Protein AF-A0A015JDD7-F1 (afdb_monomer_lite)

Radius of gyration: 16.06 Å; chains: 1; bounding box: 42×34×32 Å

Organism: Rhizophagus irregularis (strain DAOM 197198w) (NCBI:txid1432141)

Foldseek 3Di:
DPPVVVLVVVLVVVVVVVVVCVVVCPDDQPDDDPDDDPPDLDDDDQLQLAQLVNVVVDDDDPVSNLSSVLLVVQCSQVVHHWCPVHDSDVVVSVCNNVPDDDDDDPSDPPVSVVSRVVD

Structure (mmCIF, N/CA/C/O backbone):
data_AF-A0A015JDD7-F1
#
_entry.id   AF-A0A015JDD7-F1
#
loop_
_atom_site.group_PDB
_atom_site.id
_atom_site.type_symbol
_atom_site.label_atom_id
_atom_site.label_alt_id
_atom_site.label_comp_id
_atom_site.label_asym_id
_atom_site.label_entity_id
_atom_site.label_seq_id
_atom_site.pdbx_PDB_ins_code
_atom_site.Cartn_x
_atom_site.Cartn_y
_atom_site.Cartn_z
_atom_site.occupancy
_atom_site.B_iso_or_equiv
_atom_site.auth_seq_id
_atom_site.auth_comp_id
_atom_site.auth_asym_id
_atom_site.auth_atom_id
_atom_site.pdbx_PDB_model_num
ATOM 1 N N . MET A 1 1 ? 25.292 -7.018 -17.646 1.00 45.56 1 MET A N 1
ATOM 2 C CA . MET A 1 1 ? 25.756 -6.769 -16.260 1.00 45.56 1 MET A CA 1
ATOM 3 C C . MET A 1 1 ? 25.778 -5.282 -15.863 1.00 45.56 1 MET A C 1
ATOM 5 O O . MET A 1 1 ? 25.519 -4.990 -14.709 1.00 45.56 1 MET A O 1
ATOM 9 N N . VAL A 1 2 ? 25.982 -4.330 -16.789 1.00 36.72 2 VAL A N 1
ATOM 10 C CA . VAL A 1 2 ? 26.131 -2.879 -16.491 1.00 36.72 2 VAL A CA 1
ATOM 11 C C . VAL A 1 2 ? 24.806 -2.127 -16.220 1.00 36.72 2 VAL A C 1
ATOM 13 O O . VAL A 1 2 ? 24.788 -1.132 -15.505 1.00 36.72 2 VAL A O 1
ATOM 16 N N . ARG A 1 3 ? 23.663 -2.621 -16.722 1.00 32.66 3 ARG A N 1
ATOM 17 C CA . ARG A 1 3 ? 22.352 -1.942 -16.596 1.00 32.66 3 ARG A CA 1
ATOM 18 C C . ARG A 1 3 ? 21.781 -1.904 -15.166 1.00 32.66 3 ARG A C 1
ATOM 20 O O . ARG A 1 3 ? 21.092 -0.950 -14.832 1.00 32.66 3 ARG A O 1
ATOM 27 N N . LYS A 1 4 ? 22.098 -2.892 -14.315 1.00 33.94 4 LYS A N 1
ATOM 28 C CA . LYS A 1 4 ? 21.633 -2.940 -12.911 1.00 33.94 4 LYS A CA 1
ATOM 29 C C . LYS A 1 4 ? 22.298 -1.870 -12.031 1.00 33.94 4 LYS A C 1
ATOM 31 O O . LYS A 1 4 ? 21.636 -1.301 -11.176 1.00 33.94 4 LYS A O 1
ATOM 36 N N . ILE A 1 5 ? 23.572 -1.555 -12.277 1.00 33.12 5 ILE A N 1
ATOM 37 C CA . ILE A 1 5 ? 24.322 -0.546 -11.506 1.00 33.12 5 ILE A CA 1
ATOM 38 C C . ILE A 1 5 ? 23.797 0.863 -11.808 1.00 33.12 5 ILE A C 1
ATOM 40 O O . ILE A 1 5 ? 23.531 1.622 -10.885 1.00 33.12 5 ILE A O 1
ATOM 44 N N . VAL A 1 6 ? 23.553 1.175 -13.087 1.00 39.75 6 VAL A N 1
ATOM 45 C CA . VAL A 1 6 ? 22.983 2.469 -13.514 1.00 39.75 6 VAL A CA 1
ATOM 46 C C . VAL A 1 6 ? 21.566 2.684 -12.964 1.00 39.75 6 VAL A C 1
ATOM 48 O O . VAL A 1 6 ? 21.185 3.809 -12.658 1.00 39.75 6 VAL A O 1
ATOM 51 N N . TYR A 1 7 ? 20.777 1.615 -12.819 1.00 43.84 7 TYR A N 1
ATOM 52 C CA . TYR A 1 7 ? 19.442 1.680 -12.218 1.00 43.84 7 TYR A CA 1
ATOM 53 C C . TYR A 1 7 ? 19.505 2.026 -10.722 1.00 43.84 7 TYR A C 1
ATOM 55 O O . TYR A 1 7 ? 18.815 2.934 -10.270 1.00 43.84 7 TYR A O 1
ATOM 63 N N . ILE A 1 8 ? 20.401 1.374 -9.972 1.00 40.00 8 ILE A N 1
ATOM 64 C CA . ILE A 1 8 ? 20.593 1.617 -8.533 1.00 40.00 8 ILE A CA 1
ATOM 65 C C . ILE A 1 8 ? 21.087 3.044 -8.263 1.00 40.00 8 ILE A C 1
ATOM 67 O O . ILE A 1 8 ? 20.566 3.707 -7.369 1.00 40.00 8 ILE A O 1
ATOM 71 N N . THR A 1 9 ? 22.044 3.559 -9.042 1.00 41.66 9 THR A N 1
ATOM 72 C CA . THR A 1 9 ? 22.536 4.936 -8.853 1.00 41.66 9 THR A CA 1
ATOM 73 C C . THR A 1 9 ? 21.458 5.969 -9.170 1.00 41.66 9 THR A C 1
ATOM 75 O O . THR A 1 9 ? 21.287 6.919 -8.415 1.00 41.66 9 THR A O 1
ATOM 78 N N . ARG A 1 10 ? 20.650 5.741 -10.216 1.00 44.34 10 ARG A N 1
ATOM 79 C CA . ARG A 1 10 ? 19.510 6.611 -10.545 1.00 44.34 10 ARG A CA 1
ATOM 80 C C . ARG A 1 10 ? 18.427 6.590 -9.470 1.00 44.34 10 ARG A C 1
ATOM 82 O O . ARG A 1 10 ? 17.853 7.637 -9.210 1.00 44.34 10 ARG A O 1
ATOM 89 N N . ILE A 1 11 ? 18.180 5.449 -8.825 1.00 48.91 11 ILE A N 1
ATOM 90 C CA . ILE A 1 11 ? 17.256 5.354 -7.684 1.00 48.91 11 ILE A CA 1
ATOM 91 C C . ILE A 1 11 ? 17.781 6.139 -6.489 1.00 48.91 11 ILE A C 1
ATOM 93 O O . ILE A 1 11 ? 17.001 6.852 -5.878 1.00 48.91 11 ILE A O 1
ATOM 97 N N . ILE A 1 12 ? 19.072 6.039 -6.162 1.00 48.00 12 ILE A N 1
ATOM 98 C CA . ILE A 1 12 ? 19.668 6.754 -5.022 1.00 48.00 12 ILE A CA 1
ATOM 99 C C . ILE A 1 12 ? 19.671 8.269 -5.265 1.00 48.00 12 ILE A C 1
ATOM 101 O O . ILE A 1 12 ? 19.365 9.040 -4.357 1.00 48.00 12 ILE A O 1
ATOM 105 N N . ASP A 1 13 ? 19.984 8.705 -6.483 1.00 50.16 13 ASP A N 1
ATOM 106 C CA . ASP A 1 13 ? 19.985 10.127 -6.834 1.00 50.16 13 ASP A CA 1
ATOM 107 C C . ASP A 1 13 ? 18.562 10.689 -6.924 1.00 50.16 13 ASP A C 1
ATOM 109 O O . ASP A 1 13 ? 18.307 11.797 -6.455 1.00 50.16 13 ASP A O 1
ATOM 113 N N . TRP A 1 14 ? 17.606 9.901 -7.423 1.00 50.19 14 TRP A N 1
ATOM 114 C CA . TRP A 1 14 ? 16.189 10.257 -7.379 1.00 50.19 14 TRP A CA 1
ATOM 115 C C . TRP A 1 14 ? 15.642 10.240 -5.946 1.00 50.19 14 TRP A C 1
ATOM 117 O O . TRP A 1 14 ? 14.878 11.123 -5.592 1.00 50.19 14 TRP A O 1
ATOM 127 N N . TRP A 1 15 ? 16.104 9.330 -5.083 1.00 48.81 15 TRP A N 1
ATOM 128 C CA . TRP A 1 15 ? 15.808 9.314 -3.645 1.00 48.81 15 TRP A CA 1
ATOM 129 C C . TRP A 1 15 ? 16.284 10.580 -2.954 1.00 48.81 15 TRP A C 1
ATOM 131 O O . TRP A 1 15 ? 15.539 11.162 -2.178 1.00 48.81 15 TRP A O 1
ATOM 141 N N . LYS A 1 16 ? 17.508 11.031 -3.245 1.00 50.53 16 LYS A N 1
ATOM 142 C CA . LYS A 1 16 ? 18.015 12.304 -2.724 1.00 50.53 16 LYS A CA 1
ATOM 143 C C . LYS A 1 16 ? 17.148 13.457 -3.205 1.00 50.53 16 LYS A C 1
ATOM 145 O O . LYS A 1 16 ? 16.761 14.269 -2.383 1.00 50.53 16 LYS A O 1
ATOM 150 N N . TYR A 1 17 ? 16.791 13.497 -4.487 1.00 51.88 17 TYR A N 1
ATOM 151 C CA . TYR A 1 17 ? 15.905 14.532 -5.021 1.00 51.88 17 TYR A CA 1
ATOM 152 C C . TYR A 1 17 ? 14.514 14.508 -4.387 1.00 51.88 17 TYR A C 1
ATOM 154 O O . TYR A 1 17 ? 14.033 15.551 -3.973 1.00 51.88 17 TYR A O 1
ATOM 162 N N . VAL A 1 18 ? 13.893 13.338 -4.252 1.00 49.84 18 VAL A N 1
ATOM 163 C CA . VAL A 1 18 ? 12.562 13.177 -3.655 1.00 49.84 18 VAL A CA 1
ATOM 164 C C . VAL A 1 18 ? 12.587 13.520 -2.169 1.00 49.84 18 VAL A C 1
ATOM 166 O O . VAL A 1 18 ? 11.753 14.294 -1.724 1.00 49.84 18 VAL A O 1
ATOM 169 N N . ILE A 1 19 ? 13.572 13.035 -1.410 1.00 50.97 19 ILE A N 1
ATOM 170 C CA . ILE A 1 19 ? 13.750 13.372 0.011 1.00 50.97 19 ILE A CA 1
ATOM 171 C C . ILE A 1 19 ? 14.022 14.873 0.186 1.00 50.97 19 ILE A C 1
ATOM 173 O O . ILE A 1 19 ? 13.427 15.488 1.063 1.00 50.97 19 ILE A O 1
ATOM 177 N N . ILE A 1 20 ? 14.875 15.479 -0.648 1.00 47.66 20 ILE A N 1
ATOM 178 C CA . ILE A 1 20 ? 15.175 16.921 -0.607 1.00 47.66 20 ILE A CA 1
ATOM 179 C C . ILE A 1 20 ? 13.941 17.738 -0.990 1.00 47.66 20 ILE A C 1
ATOM 181 O O . ILE A 1 20 ? 13.617 18.685 -0.291 1.00 47.66 20 ILE A O 1
ATOM 185 N N . SER A 1 21 ? 13.194 17.343 -2.021 1.00 44.34 21 SER A N 1
ATOM 186 C CA . SER A 1 21 ? 11.942 18.009 -2.396 1.00 44.34 21 SER A CA 1
ATOM 187 C C . SER A 1 21 ? 10.865 17.864 -1.315 1.00 44.34 21 SER A C 1
ATOM 189 O O . SER A 1 21 ? 10.143 18.822 -1.066 1.00 44.34 21 SER A O 1
ATOM 191 N N . ILE A 1 22 ? 10.788 16.721 -0.623 1.00 48.25 22 ILE A N 1
ATOM 192 C CA . ILE A 1 22 ? 9.897 16.493 0.532 1.00 48.25 22 ILE A CA 1
ATOM 193 C C . ILE A 1 22 ? 10.321 17.329 1.753 1.00 48.25 22 ILE A C 1
ATOM 195 O O . ILE A 1 22 ? 9.470 17.762 2.522 1.00 48.25 22 ILE A O 1
ATOM 199 N N . LEU A 1 23 ? 11.623 17.557 1.945 1.00 42.97 23 LEU A N 1
ATOM 200 C CA . LEU A 1 23 ? 12.162 18.353 3.054 1.00 42.97 23 LEU A CA 1
ATOM 201 C C . LEU A 1 23 ? 12.115 19.867 2.790 1.00 42.97 23 LEU A C 1
ATOM 203 O O . LEU A 1 23 ? 11.939 20.632 3.733 1.00 42.97 23 LEU A O 1
ATOM 207 N N . GLU A 1 24 ? 12.279 20.307 1.538 1.00 42.31 24 GLU A N 1
ATOM 208 C CA . GLU A 1 24 ? 12.231 21.723 1.141 1.00 42.31 24 GLU A CA 1
ATOM 209 C C . GLU A 1 24 ? 10.800 22.223 0.934 1.00 42.31 24 GLU A C 1
ATOM 211 O O . GLU A 1 24 ? 10.497 23.368 1.271 1.00 42.31 24 GLU A O 1
ATOM 216 N N . SER A 1 25 ? 9.897 21.376 0.431 1.00 43.06 25 SER A N 1
ATOM 217 C CA . SER A 1 25 ? 8.469 21.684 0.414 1.00 43.06 25 SER A CA 1
ATOM 218 C C . SER A 1 25 ? 7.838 21.233 1.730 1.00 43.06 25 SER A C 1
ATOM 220 O O . SER A 1 25 ? 7.231 20.173 1.839 1.00 43.06 25 SER A O 1
ATOM 222 N N . GLY A 1 26 ? 7.913 22.089 2.751 1.00 43.91 26 GLY A N 1
ATOM 223 C CA . GLY A 1 26 ? 7.051 22.012 3.941 1.00 43.91 26 GLY A CA 1
ATOM 224 C C . GLY A 1 26 ? 5.556 22.228 3.636 1.00 43.91 26 GLY A C 1
ATOM 225 O O . GLY A 1 26 ? 4.821 22.711 4.488 1.00 43.91 26 GLY A O 1
ATOM 226 N N . ASP A 1 27 ? 5.131 21.910 2.414 1.00 46.28 27 ASP A N 1
ATOM 227 C CA . ASP A 1 27 ? 3.813 22.137 1.840 1.00 46.28 27 ASP A CA 1
ATOM 228 C C . ASP A 1 27 ? 3.465 20.955 0.920 1.00 46.28 27 ASP A C 1
ATOM 230 O O . ASP A 1 27 ? 3.052 21.074 -0.232 1.00 46.28 27 ASP A O 1
ATOM 234 N N . LEU A 1 28 ? 3.691 19.747 1.435 1.00 51.31 28 LEU A N 1
ATOM 235 C CA . LEU A 1 28 ? 2.878 18.623 1.013 1.00 51.31 28 LEU A CA 1
ATOM 236 C C . LEU A 1 28 ? 1.463 18.958 1.480 1.00 51.31 28 LEU A C 1
ATOM 238 O O . LEU A 1 28 ? 1.253 19.120 2.682 1.00 51.31 28 LEU A O 1
ATOM 242 N N . GLY A 1 29 ? 0.483 18.966 0.577 1.00 47.12 29 GLY A N 1
ATOM 243 C CA . GLY A 1 29 ? -0.953 18.940 0.902 1.00 47.12 29 GLY A CA 1
ATOM 244 C C . GLY A 1 29 ? -1.399 17.680 1.676 1.00 47.12 29 GLY A C 1
ATOM 245 O O . GLY A 1 29 ? -2.503 17.185 1.486 1.00 47.12 29 GLY A O 1
ATOM 246 N N . LEU A 1 30 ? -0.502 17.131 2.498 1.00 47.88 30 LEU A N 1
ATOM 247 C CA . LEU A 1 30 ? -0.639 16.083 3.497 1.00 47.88 30 LEU A CA 1
ATOM 248 C C . LEU A 1 30 ? -0.657 16.669 4.921 1.00 47.88 30 LEU A C 1
ATOM 250 O O . LEU A 1 30 ? -0.885 15.929 5.876 1.00 47.88 30 LEU A O 1
ATOM 254 N N . SER A 1 31 ? -0.396 17.970 5.098 1.00 52.50 31 SER A N 1
ATOM 255 C CA . SER A 1 31 ? -0.553 18.625 6.393 1.00 52.50 31 SER A CA 1
ATOM 256 C C . SER A 1 31 ? -2.017 19.028 6.591 1.00 52.50 31 SER A C 1
ATOM 258 O O . SER A 1 31 ? -2.562 19.887 5.900 1.00 52.50 31 SER A O 1
ATOM 260 N N . GLN A 1 32 ? -2.685 18.400 7.563 1.00 54.50 32 GLN A N 1
ATOM 261 C CA . GLN A 1 32 ? -3.884 19.013 8.127 1.00 54.50 32 GLN A CA 1
ATOM 262 C C . GLN A 1 32 ? -3.491 20.371 8.730 1.00 54.50 32 GLN A C 1
ATOM 264 O O . GLN A 1 32 ? -2.428 20.467 9.358 1.00 54.50 32 GLN A O 1
ATOM 269 N N . PRO A 1 33 ? -4.332 21.415 8.604 1.00 45.12 33 PRO A N 1
ATOM 270 C CA . PRO A 1 33 ? -4.154 22.627 9.385 1.00 45.12 33 PRO A CA 1
ATOM 271 C C . PRO A 1 33 ? -4.034 22.233 10.857 1.00 45.12 33 PRO A C 1
ATOM 273 O O . PRO A 1 33 ? -4.871 21.487 11.363 1.00 45.12 33 PRO A O 1
ATOM 276 N N . ALA A 1 34 ? -3.022 22.755 11.555 1.00 47.97 34 ALA A N 1
ATOM 277 C CA . ALA A 1 34 ? -2.735 22.457 12.966 1.00 47.97 34 ALA A CA 1
ATOM 278 C C . ALA A 1 34 ? -3.886 22.809 13.937 1.00 47.97 34 ALA A C 1
ATOM 280 O O . ALA A 1 34 ? -3.759 22.648 15.148 1.00 47.97 34 ALA A O 1
ATOM 281 N N . ASN A 1 35 ? -4.997 23.318 13.410 1.00 47.00 35 ASN A N 1
ATOM 282 C CA . ASN A 1 35 ? -6.133 23.817 14.142 1.00 47.00 35 ASN A CA 1
ATOM 283 C C . ASN A 1 35 ? -7.411 23.454 13.380 1.00 47.00 35 ASN A C 1
ATOM 285 O O . ASN A 1 35 ? -7.942 24.293 12.669 1.00 47.00 35 ASN A O 1
ATOM 289 N N . ASN A 1 36 ? -7.879 22.210 13.467 1.00 42.22 36 ASN A N 1
ATOM 290 C CA . ASN A 1 36 ? -9.250 21.876 13.089 1.00 42.22 36 ASN A CA 1
ATOM 291 C C . ASN A 1 36 ? -9.738 20.722 13.958 1.00 42.22 36 ASN A C 1
ATOM 293 O O . ASN A 1 36 ? -9.425 19.551 13.755 1.00 42.22 36 ASN A O 1
ATOM 297 N N . THR A 1 37 ? -10.525 21.096 14.956 1.00 39.69 37 THR A N 1
ATOM 298 C CA . THR A 1 37 ? -11.579 20.276 15.536 1.00 39.69 37 THR A CA 1
ATOM 299 C C . THR A 1 37 ? -12.243 19.459 14.424 1.00 39.69 37 THR A C 1
ATOM 301 O O . THR A 1 37 ? -12.808 20.020 13.490 1.00 39.69 37 THR A O 1
ATOM 304 N N . LEU A 1 38 ? -12.125 18.135 14.515 1.00 47.19 38 LEU A N 1
ATOM 305 C CA . LEU A 1 38 ? -12.745 17.146 13.636 1.00 47.19 38 LEU A CA 1
ATOM 306 C C . LEU A 1 38 ? -14.270 17.347 13.606 1.00 47.19 38 LEU A C 1
ATOM 308 O O . LEU A 1 38 ? -14.985 16.765 14.417 1.00 47.19 38 LEU A O 1
ATOM 312 N N . SER A 1 39 ? -14.779 18.197 12.717 1.00 43.59 39 SER A N 1
ATOM 313 C CA . SER A 1 39 ? -16.226 18.319 12.482 1.00 43.59 39 SER A CA 1
ATOM 314 C C . SER A 1 39 ? -16.655 17.887 11.084 1.00 43.59 39 SER A C 1
ATOM 316 O O . SER A 1 39 ? -17.840 17.647 10.885 1.00 43.59 39 SER A O 1
ATOM 318 N N . ASN A 1 40 ? -15.722 17.716 10.145 1.00 42.69 40 ASN A N 1
ATOM 319 C CA . ASN A 1 40 ? -16.021 17.205 8.811 1.00 42.69 40 ASN A CA 1
ATOM 320 C C . ASN A 1 40 ? -15.135 15.983 8.545 1.00 42.69 40 ASN A C 1
ATOM 322 O O . ASN A 1 40 ? -13.914 16.106 8.514 1.00 42.69 40 ASN A O 1
ATOM 326 N N . ASN A 1 41 ? -15.752 14.812 8.361 1.00 53.50 41 ASN A N 1
ATOM 327 C CA . ASN A 1 41 ? -15.128 13.522 8.020 1.00 53.50 41 ASN A CA 1
ATOM 328 C C . ASN A 1 41 ? -14.483 13.510 6.612 1.00 53.50 41 ASN A C 1
ATOM 330 O O . ASN A 1 41 ? -14.577 12.527 5.879 1.00 53.50 41 ASN A O 1
ATOM 334 N N . GLU A 1 42 ? -13.884 14.616 6.187 1.00 60.50 42 GLU A N 1
ATOM 335 C CA . GLU A 1 42 ? -13.259 14.753 4.881 1.00 60.50 42 GLU A CA 1
ATOM 336 C C . GLU A 1 42 ? -11.820 14.245 4.959 1.00 60.50 42 GLU A C 1
ATOM 338 O O . GLU A 1 42 ? -10.975 14.780 5.680 1.00 60.50 42 GLU A O 1
ATOM 343 N N . ILE A 1 43 ? -11.552 13.169 4.224 1.00 62.97 43 ILE A N 1
ATOM 344 C CA . ILE A 1 43 ? -10.219 12.591 4.098 1.00 62.97 43 ILE A CA 1
ATOM 345 C C . ILE A 1 43 ? -9.510 13.315 2.956 1.00 62.97 43 ILE A C 1
ATOM 347 O O . ILE A 1 43 ? -9.939 13.246 1.806 1.00 62.97 43 ILE A O 1
ATOM 351 N N . TYR A 1 44 ? -8.411 13.991 3.279 1.00 62.44 44 TYR A N 1
ATOM 352 C CA . TYR A 1 44 ? -7.552 14.662 2.308 1.00 62.44 44 TYR A CA 1
ATOM 353 C C . TYR A 1 44 ? -6.343 13.775 1.992 1.00 62.44 44 TYR A C 1
ATOM 355 O O . TYR A 1 44 ? -5.672 13.285 2.900 1.00 62.44 44 TYR A O 1
ATOM 363 N N . GLY A 1 45 ? -6.067 13.559 0.704 1.00 69.19 45 GLY A N 1
ATOM 364 C CA . GLY A 1 45 ? -4.903 12.806 0.238 1.00 69.19 45 GLY A CA 1
ATOM 365 C C . GLY A 1 45 ? -5.134 12.109 -1.103 1.00 69.19 45 GLY A C 1
ATOM 366 O O . GLY A 1 45 ? -6.208 12.183 -1.695 1.00 69.19 45 GLY A O 1
ATOM 367 N N . VAL A 1 46 ? -4.101 11.422 -1.590 1.00 80.00 46 VAL A N 1
ATOM 368 C CA . VAL A 1 46 ? -4.147 10.655 -2.843 1.00 80.00 46 VAL A CA 1
ATOM 369 C C . VAL A 1 46 ? -4.450 9.192 -2.501 1.00 80.00 46 VAL A C 1
ATOM 371 O O . VAL A 1 46 ? -3.661 8.563 -1.799 1.00 80.00 46 VAL A O 1
ATOM 374 N N . ILE A 1 47 ? -5.594 8.671 -2.975 1.00 88.81 47 ILE A N 1
ATOM 375 C CA . ILE A 1 47 ? -6.212 7.395 -2.540 1.00 88.81 47 ILE A CA 1
ATOM 376 C C . ILE A 1 47 ? -5.213 6.241 -2.351 1.00 88.81 47 ILE A C 1
ATOM 378 O O . ILE A 1 47 ? -5.214 5.656 -1.269 1.00 88.81 47 ILE A O 1
ATOM 382 N N . PRO A 1 48 ? -4.329 5.929 -3.320 1.00 88.81 48 PRO A N 1
ATOM 383 C CA . PRO A 1 48 ? -3.356 4.851 -3.174 1.00 88.81 48 PRO A CA 1
ATOM 384 C C . PRO A 1 48 ? -2.491 4.899 -1.914 1.00 88.81 48 PRO A C 1
ATOM 386 O O . PRO A 1 48 ? -2.144 3.846 -1.391 1.00 88.81 48 PRO A O 1
ATOM 389 N N . TYR A 1 49 ? -2.148 6.091 -1.420 1.00 89.88 49 TYR A 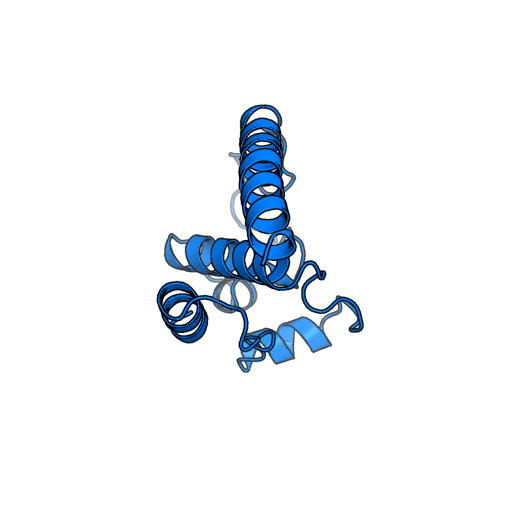N 1
ATOM 390 C CA . TYR A 1 49 ? -1.232 6.271 -0.291 1.00 89.88 49 TYR A CA 1
ATOM 391 C C . TYR A 1 49 ? -1.953 6.372 1.056 1.00 89.88 49 TYR A C 1
ATOM 393 O O . TYR A 1 49 ? -1.288 6.450 2.087 1.00 89.88 49 TYR A O 1
ATOM 401 N N . ILE A 1 50 ? -3.287 6.387 1.077 1.00 89.06 50 ILE A N 1
ATOM 402 C CA . ILE A 1 50 ? -4.071 6.466 2.311 1.00 89.06 50 ILE A CA 1
ATOM 403 C C . ILE A 1 50 ? -4.284 5.050 2.848 1.00 89.06 50 ILE A C 1
ATOM 405 O O . ILE A 1 50 ? -4.761 4.165 2.138 1.00 89.06 50 ILE A O 1
ATOM 409 N N . ALA A 1 51 ? -3.931 4.840 4.114 1.00 91.19 51 ALA A N 1
ATOM 410 C CA . ALA A 1 51 ? -4.072 3.541 4.754 1.00 91.19 51 ALA A CA 1
ATOM 411 C C . ALA A 1 51 ? -5.556 3.162 4.949 1.00 91.19 51 ALA A C 1
ATOM 413 O O . ALA A 1 51 ? -6.389 4.038 5.215 1.00 91.19 51 ALA A O 1
ATOM 414 N N . PRO A 1 52 ? -5.918 1.870 4.839 1.00 93.75 52 PRO A N 1
ATOM 415 C CA . PRO A 1 52 ? -7.311 1.420 4.877 1.00 93.75 52 PRO A CA 1
ATOM 416 C C . PRO A 1 52 ? -8.045 1.787 6.174 1.00 93.75 52 PRO A C 1
ATOM 418 O O . PRO A 1 52 ? -9.257 2.000 6.162 1.00 93.75 52 PRO A O 1
ATOM 421 N N . GLU A 1 53 ? -7.341 1.877 7.300 1.00 92.44 53 GLU A N 1
ATOM 422 C CA . GLU A 1 53 ? -7.897 2.308 8.581 1.00 92.44 53 GLU A CA 1
ATOM 423 C C . GLU A 1 53 ? -8.311 3.786 8.587 1.00 92.44 53 GLU A C 1
ATOM 425 O O . GLU A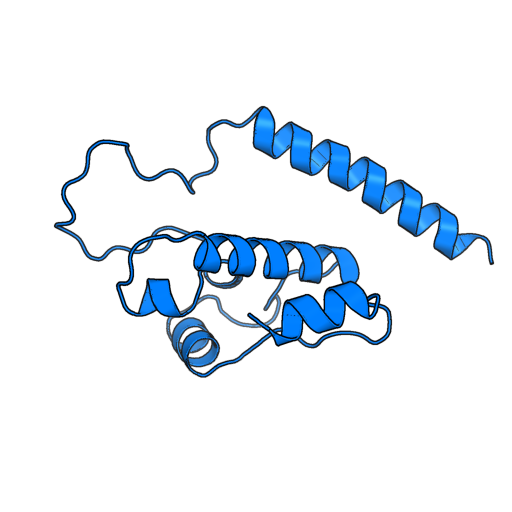 1 53 ? -9.292 4.134 9.245 1.00 92.44 53 GLU A O 1
ATOM 430 N N . ILE A 1 54 ? -7.640 4.644 7.811 1.00 91.12 54 ILE A N 1
ATOM 431 C CA . ILE A 1 54 ? -7.981 6.069 7.700 1.00 91.12 54 ILE A CA 1
ATOM 432 C C . ILE A 1 54 ? -9.312 6.231 6.965 1.00 91.12 54 ILE A C 1
ATOM 434 O O . ILE A 1 54 ? -10.163 7.005 7.397 1.00 91.12 54 ILE A O 1
ATOM 438 N N . PHE A 1 55 ? -9.568 5.413 5.936 1.00 89.69 55 PHE A N 1
ATOM 439 C CA . PHE A 1 55 ? -10.883 5.358 5.285 1.00 89.69 55 PHE A CA 1
ATOM 440 C C . PHE A 1 55 ? -12.008 4.877 6.211 1.00 89.69 55 PHE A C 1
ATOM 442 O O . PHE A 1 55 ? -13.173 5.187 5.978 1.00 89.69 55 PHE A O 1
ATOM 449 N N . LYS A 1 56 ? -11.670 4.161 7.289 1.00 88.94 56 LYS A N 1
ATOM 450 C CA . LYS A 1 56 ? -12.615 3.733 8.334 1.00 88.94 56 LYS A CA 1
ATOM 451 C C . LYS A 1 56 ? -12.779 4.769 9.455 1.00 88.94 56 LYS A C 1
ATOM 453 O O . LYS A 1 56 ? -13.452 4.484 10.442 1.00 88.94 56 LYS A O 1
ATOM 458 N N . GLY A 1 57 ? -12.179 5.953 9.315 1.00 86.12 57 GLY A N 1
ATOM 459 C CA . GLY A 1 57 ? -12.260 7.040 10.292 1.00 86.12 57 GLY A CA 1
ATOM 460 C C . GLY A 1 57 ? -11.252 6.940 11.438 1.00 86.12 57 GLY A C 1
ATOM 461 O O . GLY A 1 57 ? -11.419 7.624 12.447 1.00 86.12 57 GLY A O 1
ATOM 462 N N . ALA A 1 58 ? -10.218 6.098 11.323 1.00 87.12 58 ALA A N 1
ATOM 463 C CA . ALA A 1 58 ? -9.123 6.109 12.286 1.00 87.12 58 ALA A CA 1
ATOM 464 C C . ALA A 1 58 ? -8.308 7.407 12.175 1.00 87.12 58 ALA A C 1
ATOM 466 O O . ALA A 1 58 ? -8.185 8.003 11.105 1.00 87.12 58 ALA A O 1
ATOM 467 N N . ALA A 1 59 ? -7.714 7.825 13.292 1.00 84.62 59 ALA A N 1
ATOM 468 C CA . ALA A 1 59 ? -6.738 8.905 13.283 1.00 84.62 59 ALA A CA 1
ATOM 469 C C . ALA A 1 59 ? -5.439 8.456 12.598 1.00 84.62 59 ALA A C 1
ATOM 471 O O . ALA A 1 59 ? -5.064 7.283 12.664 1.00 84.62 59 ALA A O 1
ATOM 472 N N . PHE A 1 60 ? -4.723 9.410 11.999 1.00 82.12 60 PHE A N 1
ATOM 473 C CA . PHE A 1 60 ? -3.386 9.165 11.466 1.00 82.12 60 PHE A CA 1
ATOM 474 C C . PHE A 1 60 ? -2.454 8.617 12.548 1.00 82.12 60 PHE A C 1
ATOM 476 O O . PHE A 1 60 ? -2.382 9.124 13.669 1.00 82.12 60 PHE A O 1
ATOM 483 N N . SER A 1 61 ? -1.737 7.562 12.189 1.00 84.06 61 SER A N 1
ATOM 484 C CA . SER A 1 61 ? -0.890 6.775 13.078 1.00 84.06 61 SER A CA 1
ATOM 485 C C . SER A 1 61 ? 0.457 6.458 12.430 1.00 84.06 61 SER A C 1
ATOM 487 O O . SER A 1 61 ? 0.675 6.659 11.229 1.00 84.06 61 SER A O 1
ATOM 489 N N . LYS A 1 62 ? 1.376 5.905 13.225 1.00 86.81 62 LYS A N 1
ATOM 490 C CA . LYS A 1 62 ? 2.658 5.412 12.715 1.00 86.81 62 LYS A CA 1
ATOM 491 C C . LYS A 1 62 ? 2.451 4.308 11.675 1.00 86.81 62 LYS A C 1
ATOM 493 O O . LYS A 1 62 ? 3.173 4.265 10.685 1.00 86.81 62 LYS A O 1
ATOM 498 N N . GLU A 1 63 ? 1.470 3.445 11.896 1.00 88.12 63 GLU A N 1
ATOM 499 C CA . GLU A 1 63 ? 1.093 2.347 11.010 1.00 88.12 63 GLU A CA 1
ATOM 500 C C . GLU A 1 63 ? 0.591 2.887 9.666 1.00 88.12 63 GLU A C 1
ATOM 502 O O . GLU A 1 63 ? 1.073 2.447 8.621 1.00 88.12 63 GLU A O 1
ATOM 507 N N . SER A 1 64 ? -0.251 3.927 9.688 1.00 85.81 64 SER A N 1
ATOM 508 C CA . SER A 1 64 ? -0.735 4.569 8.462 1.00 85.81 64 SER A CA 1
ATOM 509 C C . SER A 1 64 ? 0.398 5.214 7.651 1.00 85.81 64 SER A C 1
ATOM 511 O O . SER A 1 64 ? 0.441 5.089 6.430 1.00 85.81 64 SER A O 1
ATOM 513 N N . ASN A 1 65 ? 1.395 5.802 8.323 1.00 85.75 65 ASN A N 1
ATOM 514 C CA . ASN A 1 65 ? 2.575 6.359 7.659 1.00 85.75 65 ASN A CA 1
ATOM 515 C C . ASN A 1 65 ? 3.459 5.266 7.034 1.00 85.75 65 ASN A C 1
ATOM 517 O O . ASN A 1 65 ? 4.028 5.469 5.961 1.00 85.75 65 ASN A O 1
ATOM 521 N N . ILE A 1 66 ? 3.580 4.102 7.687 1.00 87.38 66 ILE A N 1
ATOM 522 C CA . ILE A 1 66 ? 4.304 2.944 7.135 1.00 87.38 66 ILE A CA 1
ATOM 523 C C . ILE A 1 66 ? 3.602 2.432 5.875 1.00 87.38 66 ILE A C 1
ATOM 525 O O . ILE A 1 66 ? 4.279 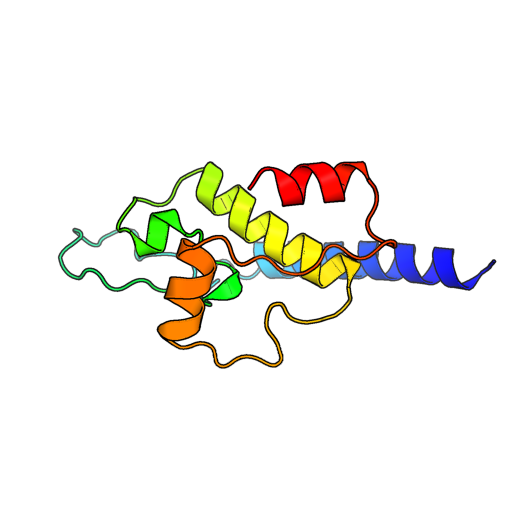2.117 4.896 1.00 87.38 66 ILE A O 1
ATOM 529 N N . TYR A 1 67 ? 2.269 2.400 5.864 1.00 90.25 67 TYR A N 1
ATOM 530 C CA . TYR A 1 67 ? 1.500 2.048 4.672 1.00 90.25 67 TYR A CA 1
ATOM 531 C C . TYR A 1 67 ? 1.796 3.001 3.504 1.00 90.25 67 TYR A C 1
ATOM 533 O O . TYR A 1 67 ? 2.176 2.551 2.421 1.00 90.25 67 TYR A O 1
ATOM 541 N N . SER A 1 68 ? 1.705 4.319 3.722 1.00 88.75 68 SER A N 1
ATOM 542 C CA . SER A 1 68 ? 2.002 5.315 2.680 1.00 88.75 68 SER A CA 1
ATOM 543 C C . SER A 1 68 ? 3.433 5.174 2.154 1.00 88.75 68 SER A C 1
ATOM 545 O O . SER A 1 68 ? 3.671 5.227 0.946 1.00 88.75 68 SER A O 1
ATOM 547 N N . PHE A 1 69 ? 4.390 4.929 3.054 1.00 86.69 69 PHE A N 1
ATOM 548 C CA . PHE A 1 69 ? 5.780 4.676 2.688 1.00 86.69 69 PHE A CA 1
ATOM 549 C C . PHE A 1 69 ? 5.937 3.402 1.846 1.00 86.69 69 PHE A C 1
ATOM 551 O O . PHE A 1 69 ? 6.661 3.416 0.852 1.00 86.69 69 PHE A O 1
ATOM 558 N N . ASN A 1 70 ? 5.226 2.322 2.179 1.00 88.44 70 ASN A N 1
ATOM 559 C CA . ASN A 1 70 ? 5.231 1.091 1.386 1.00 88.44 70 ASN A CA 1
ATOM 560 C C . ASN A 1 70 ? 4.709 1.314 -0.039 1.00 88.44 70 ASN A C 1
ATOM 562 O O . ASN A 1 70 ? 5.263 0.738 -0.975 1.00 88.44 70 ASN A O 1
ATOM 566 N N . MET A 1 71 ? 3.702 2.171 -0.226 1.00 89.50 71 MET A N 1
ATOM 567 C CA . MET A 1 71 ? 3.199 2.520 -1.561 1.00 89.50 71 MET A CA 1
ATOM 568 C C . MET A 1 71 ? 4.244 3.285 -2.378 1.00 89.50 71 MET A C 1
ATOM 570 O O . MET A 1 71 ? 4.499 2.929 -3.524 1.00 89.50 71 MET A O 1
ATOM 574 N N . ILE A 1 72 ? 4.940 4.253 -1.774 1.00 86.69 72 ILE A N 1
ATOM 575 C CA . ILE A 1 72 ? 6.056 4.965 -2.426 1.00 86.69 72 ILE A CA 1
ATOM 576 C C . ILE A 1 72 ? 7.180 3.988 -2.799 1.00 86.69 72 ILE A C 1
ATOM 578 O O . ILE A 1 72 ? 7.704 4.023 -3.913 1.00 86.69 72 ILE A O 1
ATOM 582 N N . MET A 1 73 ? 7.539 3.084 -1.885 1.00 83.94 73 MET A N 1
ATOM 583 C CA . MET A 1 73 ? 8.546 2.049 -2.133 1.00 83.94 73 MET A CA 1
ATOM 584 C C . MET A 1 73 ? 8.151 1.114 -3.274 1.00 83.94 73 MET A C 1
ATOM 586 O O . MET A 1 73 ? 9.011 0.727 -4.063 1.00 83.94 73 MET A O 1
ATOM 590 N N . TRP A 1 74 ? 6.871 0.772 -3.389 1.00 87.81 74 TRP A N 1
ATOM 591 C CA . TRP A 1 74 ? 6.370 -0.036 -4.494 1.00 87.81 74 TRP A CA 1
ATOM 592 C C . TRP A 1 74 ? 6.487 0.691 -5.842 1.00 87.81 74 TRP A C 1
ATOM 594 O O . TRP A 1 74 ? 6.938 0.112 -6.832 1.00 87.81 74 TRP A O 1
ATOM 604 N N . GLU A 1 75 ? 6.149 1.979 -5.898 1.00 87.62 75 GLU A N 1
ATOM 605 C CA . GLU A 1 75 ? 6.300 2.771 -7.128 1.00 87.62 75 GLU A CA 1
ATOM 606 C C . GLU A 1 75 ? 7.765 2.905 -7.544 1.00 87.62 75 GLU A C 1
ATOM 608 O O . GLU A 1 75 ? 8.098 2.859 -8.727 1.00 87.62 75 GLU A O 1
ATOM 613 N N . LEU A 1 76 ? 8.661 3.004 -6.564 1.00 82.50 76 LEU A N 1
ATOM 614 C CA . LEU A 1 76 ? 10.104 3.029 -6.774 1.00 82.50 76 LEU A CA 1
ATOM 615 C C . LEU A 1 76 ? 10.647 1.718 -7.349 1.00 82.50 76 LEU A C 1
ATOM 617 O O . LEU A 1 76 ? 11.502 1.746 -8.237 1.00 82.50 76 LEU A O 1
ATOM 621 N N . THR A 1 77 ? 10.199 0.568 -6.840 1.00 81.69 77 THR A N 1
ATOM 622 C CA . THR A 1 77 ? 10.698 -0.730 -7.317 1.00 81.69 77 THR A CA 1
ATOM 623 C C . THR A 1 77 ? 10.150 -1.069 -8.696 1.00 81.69 77 THR A C 1
ATOM 625 O O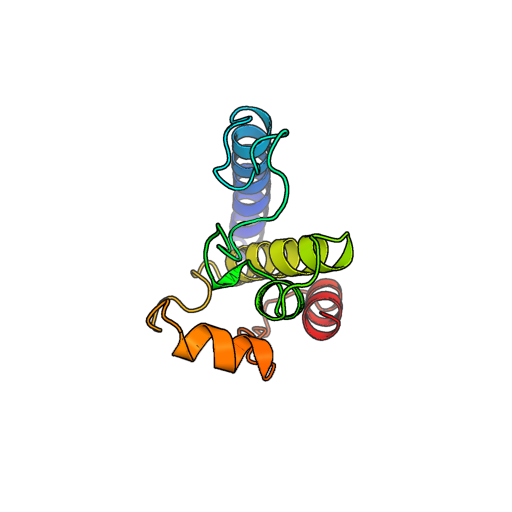 . THR A 1 77 ? 10.871 -1.655 -9.505 1.00 81.69 77 THR A O 1
ATOM 628 N N . THR A 1 78 ? 8.913 -0.667 -8.988 1.00 82.38 78 THR A N 1
ATOM 629 C CA . THR A 1 78 ? 8.238 -0.954 -10.263 1.00 82.38 78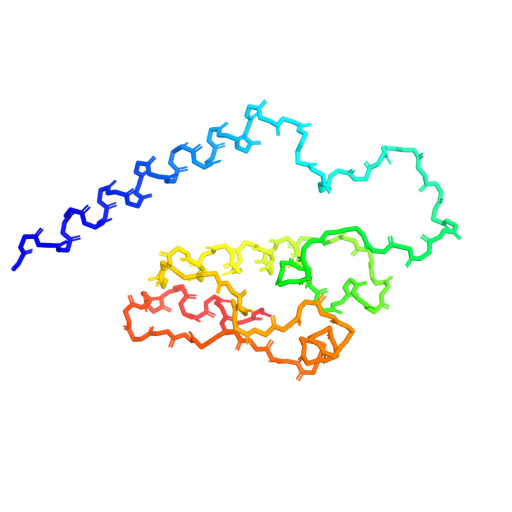 THR A CA 1
ATOM 630 C C . THR A 1 78 ? 8.425 0.128 -11.326 1.00 82.38 78 THR A C 1
ATOM 632 O O . THR A 1 78 ? 8.154 -0.117 -12.502 1.00 82.38 78 THR A O 1
ATOM 635 N N . GLY A 1 79 ? 8.858 1.330 -10.937 1.00 83.38 79 GLY A N 1
ATOM 636 C CA . GLY A 1 79 ? 8.912 2.501 -11.816 1.00 83.38 79 GLY A CA 1
ATOM 637 C C . GLY A 1 79 ? 7.538 2.934 -12.341 1.00 83.38 79 GLY A C 1
ATOM 638 O O . GLY A 1 79 ? 7.467 3.629 -13.355 1.00 83.38 79 GLY A O 1
ATOM 639 N N . SER A 1 80 ? 6.456 2.488 -11.700 1.00 83.62 80 SER A N 1
ATOM 640 C CA . SER A 1 80 ? 5.074 2.656 -12.155 1.00 83.62 80 SER A CA 1
ATOM 641 C C . SER A 1 80 ? 4.223 3.268 -11.050 1.00 83.62 80 SER A C 1
ATOM 643 O O . SER A 1 80 ? 4.433 2.975 -9.879 1.00 83.62 80 SER A O 1
ATOM 645 N N . LYS A 1 81 ? 3.236 4.099 -11.410 1.00 83.75 81 LYS A N 1
ATOM 646 C CA . LYS A 1 81 ? 2.279 4.625 -10.427 1.00 83.75 81 LYS A CA 1
ATOM 647 C C . LYS A 1 81 ? 1.388 3.503 -9.899 1.00 83.75 81 LYS A C 1
ATOM 649 O O . LYS A 1 81 ? 0.877 2.686 -10.670 1.00 83.75 81 LYS A O 1
ATOM 654 N N . SER A 1 82 ? 1.172 3.494 -8.592 1.00 81.38 82 SER A N 1
ATOM 655 C CA . SER A 1 82 ? 0.234 2.593 -7.933 1.00 81.38 82 SER A CA 1
ATOM 656 C C . SER A 1 82 ? -1.174 2.831 -8.483 1.00 81.38 82 SER A C 1
ATOM 658 O O . SER A 1 82 ? -1.635 3.966 -8.619 1.00 81.38 82 SER A O 1
ATOM 660 N N . TYR A 1 83 ? -1.837 1.744 -8.885 1.00 86.50 83 TYR A N 1
ATOM 661 C CA . TYR A 1 83 ? -3.181 1.782 -9.473 1.00 86.50 83 TYR A CA 1
ATOM 662 C C . TYR A 1 83 ? -3.318 2.720 -10.691 1.00 86.50 83 TYR A C 1
ATOM 664 O O . TYR A 1 83 ? -4.378 3.299 -10.904 1.00 86.50 83 TYR A O 1
ATOM 672 N N . ALA A 1 84 ? -2.268 2.870 -11.511 1.00 83.81 84 ALA A N 1
ATOM 673 C CA . ALA A 1 84 ? -2.258 3.792 -12.659 1.00 83.81 84 ALA A CA 1
ATOM 674 C C . ALA A 1 84 ? -3.405 3.585 -13.667 1.00 83.81 84 ALA A C 1
ATOM 676 O O . ALA A 1 84 ? -3.815 4.531 -14.331 1.00 83.81 84 ALA A O 1
ATOM 677 N N . ASN A 1 85 ? -3.895 2.348 -13.788 1.00 86.25 85 ASN A N 1
ATOM 678 C CA . ASN A 1 85 ? -4.926 1.951 -14.751 1.00 86.25 85 ASN A CA 1
ATOM 679 C C . ASN A 1 85 ? -6.321 1.820 -14.118 1.00 86.25 85 ASN A C 1
ATOM 681 O O . ASN A 1 85 ? -7.211 1.236 -14.730 1.00 86.25 85 ASN A O 1
ATOM 685 N N . ILE A 1 86 ? -6.495 2.282 -12.879 1.00 87.75 86 ILE A N 1
ATOM 686 C CA . ILE A 1 86 ? -7.758 2.208 -12.141 1.00 87.75 86 ILE A CA 1
ATOM 687 C C . ILE A 1 86 ? -8.173 3.630 -11.785 1.00 87.75 86 ILE A C 1
ATOM 689 O O . ILE A 1 86 ? -7.334 4.465 -11.447 1.00 87.75 86 ILE A O 1
ATOM 693 N N . GLU A 1 87 ? -9.467 3.917 -11.868 1.00 88.56 87 GLU A N 1
ATOM 694 C CA . GLU A 1 87 ? -9.993 5.209 -11.443 1.00 88.56 87 GLU A CA 1
ATOM 695 C C . GLU A 1 87 ? -9.826 5.396 -9.932 1.00 88.56 87 GLU A C 1
ATOM 697 O O . GLU A 1 87 ? -10.119 4.510 -9.131 1.00 88.56 87 GLU A O 1
ATOM 702 N N . HIS A 1 88 ? -9.365 6.577 -9.524 1.00 86.69 88 HIS A N 1
ATOM 703 C CA . HIS A 1 88 ? -9.190 6.924 -8.112 1.00 86.69 88 HIS A CA 1
ATOM 704 C C . HIS A 1 88 ? -10.528 7.406 -7.546 1.00 86.69 88 HIS A C 1
ATOM 706 O O . HIS A 1 88 ? -10.727 8.592 -7.295 1.00 86.69 88 HIS A O 1
ATOM 712 N N . ASN A 1 89 ? -11.467 6.471 -7.417 1.00 89.06 89 ASN A N 1
ATOM 713 C CA . ASN A 1 89 ? -12.842 6.707 -6.989 1.00 89.06 89 ASN A CA 1
ATOM 714 C C . ASN A 1 89 ? -13.179 5.885 -5.723 1.00 89.06 89 ASN A C 1
ATOM 716 O O . ASN A 1 89 ? -12.320 5.241 -5.118 1.00 89.06 89 ASN A O 1
ATOM 720 N N . VAL A 1 90 ? -14.445 5.923 -5.304 1.00 89.69 90 VAL A N 1
ATOM 721 C CA . VAL A 1 90 ? -14.929 5.222 -4.101 1.00 89.69 90 VAL A CA 1
ATOM 722 C C . VAL A 1 90 ? -14.794 3.697 -4.214 1.00 89.69 90 VAL A C 1
ATOM 724 O O . VAL A 1 90 ? -14.587 3.027 -3.205 1.00 89.69 90 VAL A O 1
ATOM 727 N N . GLU A 1 91 ? -14.858 3.137 -5.421 1.00 94.38 91 GLU A N 1
ATOM 728 C CA . GLU A 1 91 ? -14.686 1.699 -5.640 1.00 94.38 91 GLU A CA 1
ATOM 729 C C . GLU A 1 91 ? -13.265 1.258 -5.277 1.00 94.38 91 GLU A C 1
ATOM 731 O O . GLU A 1 91 ? -13.098 0.327 -4.490 1.00 94.38 91 GLU A O 1
ATOM 736 N N . LEU A 1 92 ? -12.246 2.001 -5.726 1.00 92.88 92 LEU A N 1
ATOM 737 C CA . LEU A 1 92 ? -10.854 1.736 -5.350 1.00 92.88 92 LEU A CA 1
ATOM 738 C C . LEU A 1 92 ? -10.640 1.814 -3.829 1.00 92.88 92 LEU A C 1
ATOM 740 O O . LEU A 1 92 ? -9.868 1.033 -3.272 1.00 92.88 92 LEU A O 1
ATOM 744 N N . ILE A 1 93 ? -11.330 2.729 -3.142 1.00 92.69 93 ILE A N 1
ATOM 745 C CA . ILE A 1 93 ? -11.271 2.829 -1.676 1.00 92.69 93 ILE A CA 1
ATOM 746 C C . ILE A 1 93 ? -11.782 1.538 -1.026 1.00 92.69 93 ILE A C 1
ATOM 748 O O . ILE A 1 93 ? -11.107 0.994 -0.149 1.00 92.69 93 ILE A O 1
ATOM 752 N N . TYR A 1 94 ? -12.939 1.028 -1.459 1.00 94.75 94 TYR A N 1
ATOM 753 C CA . TYR A 1 94 ? -13.479 -0.230 -0.938 1.00 94.75 94 TYR A CA 1
ATOM 754 C C . TYR A 1 94 ? -12.552 -1.407 -1.222 1.00 94.75 94 TYR A C 1
ATOM 756 O O . TYR A 1 94 ? -12.272 -2.191 -0.320 1.00 94.75 94 TYR A O 1
ATOM 764 N N . GLU A 1 95 ? -11.986 -1.483 -2.423 1.00 95.06 95 GLU A N 1
ATOM 765 C CA . GLU A 1 95 ? -11.018 -2.527 -2.741 1.00 95.06 95 GLU A CA 1
ATOM 766 C C . GLU A 1 95 ? -9.778 -2.467 -1.830 1.00 95.06 95 GLU A C 1
ATOM 768 O O . GLU A 1 95 ? -9.318 -3.501 -1.348 1.00 95.06 95 GLU A O 1
ATOM 773 N N . ILE A 1 96 ? -9.233 -1.275 -1.552 1.00 93.69 96 ILE A N 1
ATOM 774 C CA . ILE A 1 96 ? -8.088 -1.097 -0.637 1.00 93.69 96 ILE A CA 1
ATOM 775 C C . ILE A 1 96 ? -8.453 -1.522 0.792 1.00 93.69 96 ILE A C 1
ATOM 777 O O . ILE A 1 9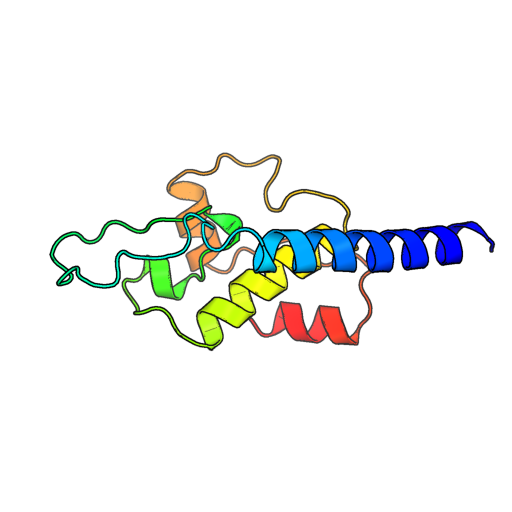6 ? -7.652 -2.193 1.460 1.00 93.69 96 ILE A O 1
ATOM 781 N N . ILE A 1 97 ? -9.656 -1.159 1.250 1.00 93.69 97 ILE A N 1
ATOM 782 C CA . ILE A 1 97 ? -10.222 -1.572 2.542 1.00 93.69 97 ILE A CA 1
ATOM 783 C C . ILE A 1 97 ? -10.330 -3.098 2.641 1.00 93.69 97 ILE A C 1
ATOM 785 O O . ILE A 1 97 ? -10.012 -3.652 3.698 1.00 93.69 97 ILE A O 1
ATOM 789 N N . ASP A 1 98 ? -10.724 -3.752 1.549 1.00 94.75 98 ASP A N 1
ATOM 790 C CA . ASP A 1 98 ? -10.868 -5.207 1.434 1.00 94.75 98 ASP A CA 1
ATOM 791 C C . ASP A 1 98 ? -9.528 -5.931 1.219 1.00 94.75 98 ASP A C 1
ATOM 793 O O . ASP A 1 98 ? -9.471 -7.159 1.159 1.00 94.75 98 ASP A O 1
ATOM 797 N N . GLY A 1 99 ? -8.422 -5.184 1.168 1.00 91.94 99 GLY A N 1
ATOM 798 C CA . GLY A 1 99 ? -7.074 -5.740 1.126 1.00 91.94 99 GLY A CA 1
ATOM 799 C C . GLY A 1 99 ? -6.450 -5.786 -0.264 1.00 91.94 99 GLY A C 1
ATOM 800 O O . GLY A 1 99 ? -5.407 -6.419 -0.427 1.00 91.94 99 GLY A O 1
ATOM 801 N N . LYS A 1 100 ? -7.019 -5.101 -1.265 1.00 92.44 100 LYS A N 1
ATOM 802 C CA . LYS A 1 100 ? -6.340 -4.894 -2.549 1.00 92.44 100 LYS A CA 1
ATOM 803 C C . LYS A 1 100 ? -4.998 -4.211 -2.296 1.00 92.44 100 LYS A C 1
ATOM 805 O O . LYS A 1 100 ? -4.902 -3.222 -1.563 1.00 92.44 100 LYS A O 1
ATOM 810 N N . ARG A 1 101 ? -3.949 -4.781 -2.881 1.00 90.94 101 ARG A N 1
ATOM 811 C CA . ARG A 1 101 ? -2.577 -4.274 -2.836 1.00 90.94 101 ARG A CA 1
ATOM 812 C C . ARG A 1 101 ? -1.967 -4.355 -4.232 1.00 90.94 101 ARG A C 1
ATOM 814 O O . ARG A 1 101 ? -2.351 -5.239 -5.002 1.00 90.94 101 ARG A O 1
ATOM 821 N N . PRO A 1 102 ? -1.019 -3.470 -4.572 1.00 88.06 102 PRO A N 1
ATOM 822 C CA . PRO A 1 102 ? -0.255 -3.601 -5.801 1.00 88.06 102 PRO A CA 1
ATOM 823 C C . PRO A 1 102 ? 0.568 -4.899 -5.810 1.00 88.06 102 PRO A C 1
ATOM 825 O O . PRO A 1 102 ? 1.046 -5.360 -4.773 1.00 88.06 102 PRO A O 1
ATOM 828 N N . GLU A 1 103 ? 0.743 -5.498 -6.987 1.00 88.56 103 GLU A N 1
ATOM 829 C CA . GLU A 1 103 ? 1.467 -6.764 -7.128 1.00 88.56 103 GLU A CA 1
ATOM 830 C C . GLU A 1 103 ? 2.963 -6.584 -6.844 1.00 88.56 103 GLU A C 1
ATOM 832 O O . GLU A 1 103 ? 3.626 -5.728 -7.431 1.00 88.56 103 GLU A O 1
ATOM 837 N N . ILE A 1 104 ? 3.524 -7.406 -5.956 1.00 86.88 104 ILE A N 1
ATOM 838 C CA . ILE A 1 104 ? 4.963 -7.399 -5.688 1.00 86.88 104 ILE A CA 1
ATOM 839 C C . ILE A 1 104 ? 5.674 -8.113 -6.838 1.00 86.88 104 ILE A C 1
ATOM 841 O O . ILE A 1 104 ? 5.538 -9.323 -7.007 1.00 86.88 104 ILE A O 1
ATOM 845 N N . THR A 1 105 ? 6.468 -7.371 -7.604 1.00 83.56 105 THR A N 1
ATOM 846 C CA . THR A 1 105 ? 7.246 -7.926 -8.715 1.00 83.56 105 THR A CA 1
ATOM 847 C C . THR A 1 105 ? 8.445 -8.735 -8.216 1.00 83.56 105 THR A C 1
ATOM 849 O O . THR A 1 105 ? 9.027 -8.434 -7.171 1.00 83.56 105 THR A O 1
ATOM 852 N N . ASN A 1 106 ? 8.878 -9.725 -9.003 1.00 81.69 106 ASN A N 1
ATOM 853 C CA . ASN A 1 106 ? 10.034 -10.580 -8.683 1.00 81.69 106 ASN A CA 1
ATOM 854 C C . ASN A 1 106 ? 11.359 -9.808 -8.534 1.00 81.69 106 ASN A C 1
ATOM 856 O O . ASN A 1 106 ? 12.307 -10.316 -7.939 1.00 81.69 106 ASN A O 1
ATOM 860 N N . ASP A 1 107 ? 11.430 -8.589 -9.070 1.00 80.06 107 ASP A N 1
ATOM 861 C CA . ASP A 1 107 ? 12.599 -7.714 -8.963 1.00 80.06 107 ASP A CA 1
ATOM 862 C C . ASP A 1 107 ? 12.659 -6.946 -7.630 1.00 80.06 107 ASP A C 1
ATOM 864 O O . ASP A 1 107 ? 13.671 -6.308 -7.327 1.00 80.06 107 ASP A O 1
ATOM 868 N N . THR A 1 108 ? 11.601 -7.010 -6.815 1.00 81.81 108 THR A N 1
ATOM 869 C CA . THR A 1 108 ? 11.562 -6.389 -5.488 1.00 81.81 108 THR A CA 1
ATOM 870 C C . THR A 1 108 ? 12.420 -7.198 -4.506 1.00 81.81 108 THR A C 1
ATOM 872 O O . THR A 1 108 ? 12.147 -8.382 -4.298 1.00 81.81 108 THR A O 1
ATOM 875 N N . PRO A 1 109 ? 13.431 -6.592 -3.848 1.00 82.69 109 PRO A N 1
ATOM 876 C CA . PRO A 1 109 ? 14.231 -7.280 -2.838 1.00 82.69 109 PRO A CA 1
ATOM 877 C C . PRO A 1 109 ? 13.365 -7.907 -1.741 1.00 82.69 109 PRO A C 1
ATOM 879 O O . PRO A 1 109 ? 12.426 -7.284 -1.246 1.00 82.69 109 PRO A O 1
ATOM 882 N N . GLU A 1 110 ? 13.708 -9.122 -1.315 1.00 84.75 110 GLU A N 1
ATOM 883 C CA . GLU A 1 110 ? 12.870 -9.924 -0.413 1.00 84.75 110 GLU A CA 1
ATOM 884 C C . GLU A 1 110 ? 12.583 -9.235 0.931 1.00 84.75 110 GLU A C 1
ATOM 886 O O . GLU A 1 110 ? 11.469 -9.313 1.447 1.00 84.75 110 GLU A O 1
ATOM 891 N N . CYS A 1 111 ? 13.548 -8.483 1.469 1.00 79.62 111 CYS A N 1
ATOM 892 C CA . CYS A 1 111 ? 13.350 -7.686 2.680 1.00 79.62 111 CYS A CA 1
ATOM 893 C C . CYS A 1 111 ? 12.234 -6.638 2.523 1.00 79.62 111 CYS A C 1
ATOM 895 O O . CYS A 1 111 ? 11.442 -6.450 3.445 1.00 79.62 111 CYS A O 1
ATOM 897 N N . PHE A 1 112 ? 12.128 -6.004 1.351 1.00 80.31 112 PHE A N 1
ATOM 898 C CA . PHE A 1 112 ? 11.063 -5.051 1.045 1.00 80.31 112 PHE A CA 1
ATOM 899 C C . PHE A 1 112 ? 9.752 -5.756 0.717 1.00 80.31 112 PHE A C 1
ATOM 901 O O . PHE A 1 112 ? 8.708 -5.330 1.198 1.00 80.31 112 PHE A O 1
ATOM 908 N N . ALA A 1 113 ? 9.792 -6.869 -0.017 1.00 85.56 113 ALA A N 1
ATOM 909 C CA . ALA A 1 113 ? 8.605 -7.677 -0.280 1.00 85.56 113 ALA A CA 1
ATOM 910 C C . ALA A 1 113 ? 7.942 -8.151 1.027 1.00 85.56 113 ALA A C 1
ATOM 912 O O . ALA A 1 113 ? 6.725 -8.085 1.175 1.00 85.56 113 ALA A O 1
ATOM 913 N N . ASN A 1 114 ? 8.739 -8.575 2.012 1.00 86.38 114 ASN A N 1
ATOM 914 C CA . ASN A 1 114 ? 8.243 -8.963 3.333 1.00 86.38 114 ASN A CA 1
ATOM 915 C C . ASN A 1 114 ? 7.614 -7.789 4.092 1.00 86.38 114 ASN A C 1
ATOM 917 O O . ASN A 1 114 ? 6.608 -7.981 4.773 1.00 86.38 114 ASN A O 1
ATOM 921 N N . LEU A 1 115 ? 8.171 -6.581 3.956 1.00 81.50 115 LEU A N 1
ATOM 922 C CA . LEU A 1 115 ? 7.594 -5.375 4.547 1.00 81.50 115 LEU A CA 1
ATOM 923 C C . LEU A 1 115 ? 6.251 -5.013 3.894 1.00 81.50 115 LEU A C 1
ATOM 925 O O . LEU A 1 115 ? 5.292 -4.753 4.612 1.00 81.50 115 LEU A O 1
ATOM 929 N N . MET A 1 116 ? 6.162 -5.066 2.562 1.00 84.62 116 MET A N 1
ATOM 930 C CA . MET A 1 116 ? 4.930 -4.783 1.810 1.00 84.62 116 MET A CA 1
ATOM 931 C C . MET A 1 116 ? 3.818 -5.804 2.072 1.00 84.62 116 MET A C 1
ATOM 933 O O . MET A 1 116 ? 2.652 -5.453 2.036 1.00 84.62 116 MET A O 1
ATOM 937 N N . ARG A 1 117 ? 4.143 -7.074 2.346 1.00 84.50 117 ARG A N 1
ATOM 938 C CA . ARG A 1 117 ? 3.121 -8.080 2.705 1.00 84.50 117 ARG A CA 1
ATOM 939 C C . ARG A 1 117 ? 2.545 -7.881 4.105 1.00 84.50 117 ARG A C 1
ATOM 941 O O . ARG A 1 117 ? 1.497 -8.438 4.413 1.00 84.50 117 ARG A O 1
ATOM 948 N N . LYS A 1 118 ? 3.263 -7.169 4.976 1.00 80.25 118 LYS A N 1
ATOM 949 C CA . LYS A 1 118 ? 2.896 -7.010 6.387 1.00 80.25 118 LYS A CA 1
ATOM 950 C C . LYS A 1 118 ? 1.894 -5.871 6.624 1.00 80.25 118 LYS A C 1
ATOM 952 O O . LYS A 1 118 ? 1.247 -5.880 7.668 1.00 80.25 118 LYS A O 1
ATOM 957 N N . PHE A 1 119 ? 1.777 -4.921 5.695 1.00 67.25 119 PHE A N 1
ATOM 958 C CA . PHE A 1 119 ? 0.959 -3.706 5.809 1.00 67.25 119 PHE A CA 1
ATOM 959 C C . PHE A 1 119 ? 0.226 -3.447 4.481 1.00 67.25 119 PHE A C 1
ATOM 961 O O . PHE A 1 119 ? -1.008 -3.205 4.468 1.00 67.25 119 PHE A O 1
#

Sequence (119 aa):
MVRKIVYITRIIDWWKYVIISILESGDLGLSQPANNTLSNNEIYGVIPYIAPEIFKGAAFSKESNIYSFNMIMWELTTGSKSYANIEHNVELIYEIIDGKRPEITNDTPECFANLMRKF

pLDDT: mean 71.77, std 20.14, range [32.66, 95.06]

Secondary structure (DSSP, 8-state):
--HHHHHHHHHHHHHHHHHHHHHH----TT---S---S-S----S-GGGS-HHHHTTPPP-HHHHHHHHHHHHHHHHHTS-TTTTS--SHHHHHHHHTT------TTS-HHHHHHHHH-

InterPro domains:
  IPR000719 Protein kinase domain [PS50011] (1-119)
  IPR001245 Serine-threonine/tyrosine-protein kinase, catalytic domain [PF07714] (26-118)
  IPR011009 Protein kinase-like domain superfamily [SSF56112] (26-118)